Protein AF-X8JCK5-F1 (afdb_monomer)

InterPro domains:
  IPR023159 SO1590-like superfamily [G3DSA:2.40.350.10] (1-47)
  IPR023159 SO1590-like superfamily [G3DSA:2.40.350.10] (48-119)
  IPR023159 SO1590-like superfamily [SSF159238] (4-118)

Solvent-accessible surface area (backbone atoms only — not comparable to full-atom values): 6344 Å² total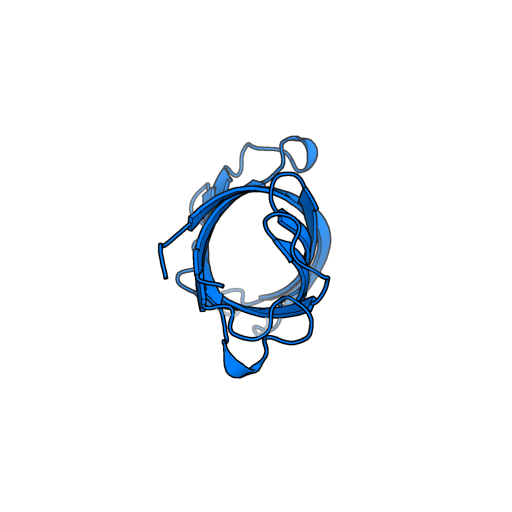; per-residue (Å²): 135,71,80,45,77,49,61,33,37,35,31,78,77,41,78,49,73,43,79,73,44,66,89,89,48,98,62,89,39,68,52,75,52,50,39,30,41,40,37,72,58,36,40,39,42,28,57,56,47,36,42,36,35,55,80,84,40,54,58,22,36,33,33,49,50,76,40,83,69,44,79,76,77,32,47,35,30,37,30,35,48,44,45,91,54,25,32,68,52,34,52,66,33,43,39,37,38,34,42,51,34,54,67,88,58,52,74,88,76,41,30,50,31,44,42,41,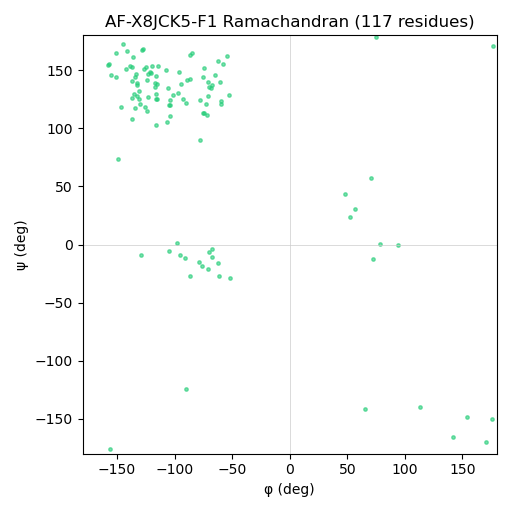31,38,118

Sequence (119 aa):
MSTKSIKALYHTVKWDEKVVSEEGAALKITRVRSERKFSGAMTGTGICHFKGSIDASAEGEVIFIVENGKFTGTAQADWLVDEKTAIGGLKGLKGKGGYKHEATAKCEDGTSVWFDYTL

Organism: NCBI:txid1086054

pLDDT: mean 82.22, std 8.7, range [46.25, 94.5]

Secondary structure (DSSP, 8-state):
---EEEEEEEEEEEEEEEE-SPTT-SS--EEEEEEEEEEESEEEEESSEEEEEETTPPPEEEEEEEEEEEESSEEEEEEEEEEEEEEETTTT-EEEEEEEEETTS-GGG-EEEEEEEE-

Nearest PDB structures (foldseek):
  2q03-assembly1_B  TM=8.509E-01  e=4.398E-05  Shewanella denitrificans OS217
  2ldk-assembly1_A  TM=2.691E-01  e=7.663E+00  Paenarthrobacter aurescens TC1

Mean predicted aligned error: 7.57 Å

Radius of gyration: 15.31 Å; Cα contacts (8 Å, |Δi|>4): 286; chains: 1; bounding box: 37×25×44 Å

Foldseek 3Di:
DDKDKDKWFKFFPDWDKDFDDDPPDPDTDIDIFTWIAIDDQDGAIDDLKTWADGNPFFTWIWGWDWAPFDDDQKTKIKTWTPQVRTDDRRNRKGWIWMWIGGNPDDSVNTIMIMIIIDD

Structure (mmCIF, N/CA/C/O backbone):
data_AF-X8JCK5-F1
#
_entry.id   AF-X8JCK5-F1
#
loop_
_atom_site.group_PDB
_atom_site.id
_atom_site.type_symbol
_atom_site.label_atom_id
_atom_site.label_alt_id
_atom_site.label_comp_id
_atom_site.label_asym_id
_atom_site.label_entity_id
_atom_site.label_seq_id
_atom_site.pdbx_PDB_ins_code
_atom_site.Cartn_x
_atom_site.Cartn_y
_atom_site.Cartn_z
_atom_site.occupancy
_atom_site.B_iso_or_equiv
_atom_site.auth_seq_id
_atom_site.auth_comp_id
_atom_site.auth_asym_id
_atom_site.auth_atom_id
_atom_site.pdbx_PDB_model_num
ATOM 1 N N . MET A 1 1 ? -23.821 3.059 7.671 1.00 61.12 1 MET A N 1
ATOM 2 C CA . MET A 1 1 ? -22.428 3.366 8.067 1.00 61.12 1 MET A CA 1
ATOM 3 C C . MET A 1 1 ? -22.098 4.757 7.556 1.00 61.12 1 MET A C 1
ATOM 5 O O . MET A 1 1 ? -22.642 5.130 6.523 1.00 61.12 1 MET A O 1
ATOM 9 N N . SER A 1 2 ? -21.256 5.514 8.253 1.00 77.81 2 SER A N 1
ATOM 10 C CA . SER A 1 2 ? -20.624 6.720 7.710 1.00 77.81 2 SER A CA 1
ATOM 11 C C . SER A 1 2 ? -19.305 6.346 7.032 1.00 77.81 2 SER A C 1
ATOM 13 O O . SER A 1 2 ? -18.581 5.484 7.529 1.00 77.81 2 SER A O 1
ATOM 15 N N . THR A 1 3 ? -18.987 6.991 5.910 1.00 83.50 3 THR A N 1
ATOM 16 C CA . THR A 1 3 ? -17.657 6.884 5.296 1.00 83.50 3 THR A CA 1
ATOM 17 C C . THR A 1 3 ? -16.636 7.608 6.167 1.00 83.50 3 THR A C 1
ATOM 19 O O . THR A 1 3 ? -16.886 8.724 6.624 1.00 83.50 3 THR A O 1
ATOM 22 N N . LYS A 1 4 ? -15.482 6.980 6.374 1.00 85.19 4 LYS A N 1
ATOM 23 C CA . LYS A 1 4 ? -14.294 7.566 6.996 1.00 85.19 4 LYS A CA 1
ATOM 24 C C . LYS A 1 4 ? -13.227 7.816 5.934 1.00 85.19 4 LYS A C 1
ATOM 26 O O . LYS A 1 4 ? -13.132 7.044 4.985 1.00 85.19 4 LYS A O 1
ATOM 31 N N . SER A 1 5 ? -12.390 8.828 6.139 1.00 85.50 5 SER A N 1
ATOM 32 C CA . SER A 1 5 ? -11.251 9.139 5.269 1.00 85.50 5 SER A CA 1
ATOM 33 C C . SER A 1 5 ? -9.999 9.329 6.114 1.00 85.50 5 SER A C 1
ATOM 35 O O . SER A 1 5 ? -9.990 10.168 7.015 1.00 85.50 5 SER A O 1
ATOM 37 N N . ILE A 1 6 ? -8.936 8.583 5.814 1.00 84.38 6 ILE A N 1
ATOM 38 C CA . ILE A 1 6 ? -7.647 8.690 6.509 1.00 84.38 6 ILE A CA 1
ATOM 39 C C . ILE A 1 6 ? -6.512 9.0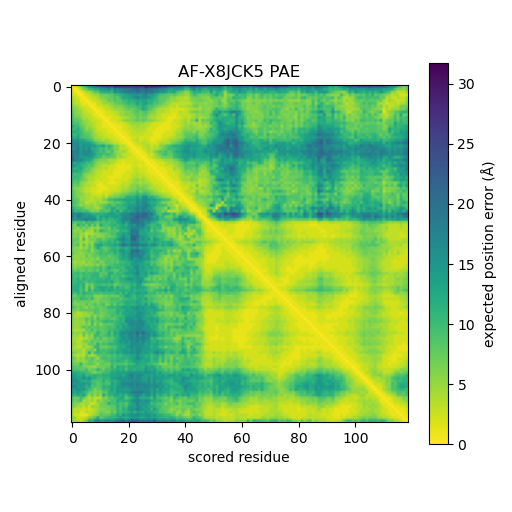72 5.559 1.00 84.38 6 ILE A C 1
ATOM 41 O O . ILE A 1 6 ? -6.536 8.773 4.363 1.00 84.38 6 ILE A O 1
ATOM 45 N N . LYS A 1 7 ? -5.488 9.713 6.128 1.00 83.69 7 LYS A N 1
ATOM 46 C CA . LYS A 1 7 ? -4.180 9.926 5.501 1.00 83.69 7 LYS A CA 1
ATOM 47 C C . LYS A 1 7 ? -3.118 9.199 6.316 1.00 83.69 7 LYS A C 1
ATOM 49 O O . LYS A 1 7 ? -3.150 9.232 7.546 1.00 83.69 7 LYS A O 1
ATOM 54 N N . ALA A 1 8 ? -2.181 8.559 5.631 1.00 79.56 8 ALA A N 1
ATOM 55 C CA . ALA A 1 8 ? -1.067 7.849 6.250 1.00 79.56 8 ALA A CA 1
ATOM 56 C C . ALA A 1 8 ? 0.198 7.975 5.390 1.00 79.56 8 ALA A C 1
ATOM 58 O O . ALA A 1 8 ? 0.153 8.478 4.263 1.00 79.56 8 ALA A O 1
ATOM 59 N N . LEU A 1 9 ? 1.318 7.496 5.928 1.00 79.88 9 LEU A N 1
ATOM 60 C CA . LEU A 1 9 ? 2.570 7.329 5.194 1.00 79.88 9 LEU A CA 1
ATOM 61 C C . LEU A 1 9 ? 2.918 5.844 5.112 1.00 79.88 9 LEU A C 1
ATOM 63 O O . LEU A 1 9 ? 2.810 5.136 6.118 1.00 79.88 9 LEU A O 1
ATOM 67 N N . TYR A 1 10 ? 3.393 5.385 3.951 1.00 79.81 10 TYR A N 1
ATOM 68 C CA . TYR A 1 10 ? 4.168 4.144 3.872 1.00 79.81 10 TYR A CA 1
ATOM 69 C C . TYR A 1 10 ? 5.608 4.396 3.433 1.00 79.81 10 TYR A C 1
ATOM 71 O O . TYR A 1 10 ? 5.898 5.330 2.689 1.00 79.81 10 TYR A O 1
ATOM 79 N N . HIS A 1 11 ? 6.490 3.491 3.847 1.00 78.19 11 HIS A N 1
ATOM 80 C CA . HIS A 1 11 ? 7.872 3.399 3.387 1.00 78.19 11 HIS A CA 1
ATOM 81 C C . HIS A 1 11 ? 8.068 2.052 2.686 1.00 78.19 11 HIS A C 1
ATOM 83 O O . HIS A 1 11 ? 7.604 1.022 3.185 1.00 78.19 11 HIS A O 1
ATOM 89 N N . THR A 1 12 ? 8.730 2.038 1.529 1.00 79.88 12 THR A N 1
ATOM 90 C CA . THR A 1 12 ? 9.112 0.790 0.853 1.00 79.88 12 THR A CA 1
ATOM 91 C C . THR A 1 12 ? 10.301 0.188 1.596 1.00 79.88 12 THR A C 1
ATOM 93 O O . THR A 1 12 ? 11.381 0.767 1.608 1.00 79.88 12 THR A O 1
ATOM 96 N N . VAL A 1 13 ? 10.101 -0.966 2.230 1.00 81.69 13 VAL A N 1
ATOM 97 C CA . VAL A 1 13 ? 11.137 -1.682 2.996 1.00 81.69 13 VAL A CA 1
ATOM 98 C C . VAL A 1 13 ? 11.960 -2.594 2.082 1.00 81.69 13 VAL A C 1
ATOM 100 O O . VAL A 1 13 ? 13.121 -2.878 2.363 1.00 81.69 13 VAL A O 1
ATOM 103 N N . LYS A 1 14 ? 11.365 -3.063 0.978 1.00 80.44 14 LYS A N 1
ATOM 104 C CA . LYS A 1 14 ? 11.982 -4.005 0.037 1.00 80.44 14 LYS A CA 1
ATOM 105 C C . LYS A 1 14 ? 11.361 -3.878 -1.349 1.00 80.44 14 LYS A C 1
ATOM 107 O O . LYS A 1 14 ? 10.152 -3.670 -1.462 1.00 80.44 14 LYS A O 1
ATOM 112 N N . TRP A 1 15 ? 12.175 -4.079 -2.381 1.00 82.94 15 TRP A N 1
ATOM 113 C CA . TRP A 1 1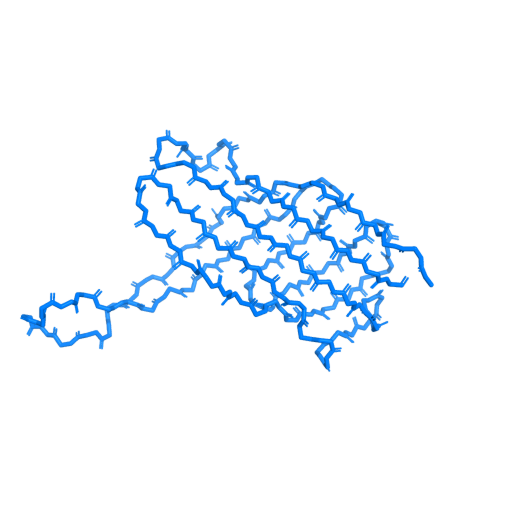5 ? 11.779 -4.074 -3.789 1.00 82.94 15 TRP A CA 1
ATOM 114 C C . TRP A 1 15 ? 12.475 -5.240 -4.505 1.00 82.94 15 TRP A C 1
ATOM 116 O O . TRP A 1 15 ? 13.689 -5.216 -4.686 1.00 82.94 15 TRP A O 1
ATOM 126 N N . ASP A 1 16 ? 11.722 -6.282 -4.861 1.00 84.31 16 ASP A N 1
ATOM 127 C CA . ASP A 1 16 ? 12.187 -7.393 -5.703 1.00 84.31 16 ASP A CA 1
ATOM 128 C C . ASP A 1 16 ? 11.550 -7.242 -7.090 1.00 84.31 16 ASP A C 1
ATOM 130 O O . ASP A 1 16 ? 10.348 -7.463 -7.245 1.00 84.31 16 ASP A O 1
ATOM 134 N N . GLU A 1 17 ? 12.329 -6.811 -8.082 1.00 86.25 17 GLU A N 1
ATOM 135 C CA . GLU A 1 17 ? 11.870 -6.575 -9.454 1.00 86.25 17 GLU A CA 1
ATOM 136 C C . GLU A 1 17 ? 12.564 -7.515 -10.436 1.00 86.25 17 GLU A C 1
ATOM 138 O O . GLU A 1 17 ? 13.789 -7.628 -10.458 1.00 86.25 17 GLU A O 1
ATOM 143 N N . LYS A 1 18 ? 11.766 -8.181 -11.274 1.00 87.69 18 LYS A N 1
ATOM 144 C CA . LYS A 1 18 ? 12.240 -9.164 -12.254 1.00 87.69 18 LYS A CA 1
ATOM 145 C C . LYS A 1 18 ? 11.649 -8.864 -13.621 1.00 87.69 18 LYS A C 1
ATOM 147 O O . LYS A 1 18 ? 10.445 -8.640 -13.737 1.00 87.69 18 LYS A O 1
ATOM 152 N N . VAL A 1 19 ? 12.484 -8.851 -14.656 1.00 89.94 19 VAL A N 1
ATOM 153 C CA . VAL A 1 19 ? 12.022 -8.702 -16.044 1.00 89.94 19 VAL A CA 1
ATOM 154 C C . VAL A 1 19 ? 11.229 -9.947 -16.445 1.00 89.94 19 VAL A C 1
ATOM 156 O O . VAL A 1 19 ? 11.603 -11.061 -16.085 1.00 89.94 19 VAL A O 1
ATOM 159 N N . VAL A 1 20 ? 10.107 -9.743 -17.136 1.00 89.94 20 VAL A N 1
ATOM 160 C CA . VAL A 1 20 ? 9.233 -10.812 -17.656 1.00 89.94 20 VAL A CA 1
ATOM 161 C C . VAL A 1 20 ? 8.895 -10.645 -19.143 1.00 89.94 20 VAL A C 1
ATOM 163 O O . VAL A 1 20 ? 8.319 -11.556 -19.728 1.00 89.94 20 VAL A O 1
ATOM 166 N N . SER A 1 21 ? 9.244 -9.511 -19.760 1.00 86.00 21 SER A N 1
ATOM 167 C CA . SER A 1 21 ? 9.312 -9.378 -21.221 1.00 86.00 21 SER A CA 1
ATOM 168 C C . SER A 1 21 ? 10.551 -10.074 -21.783 1.00 86.00 21 SER A C 1
ATOM 170 O O . SER A 1 21 ? 11.590 -10.112 -21.125 1.00 86.00 21 SER A O 1
ATOM 172 N N . GLU A 1 22 ? 10.459 -10.536 -23.026 1.00 81.94 22 GLU A N 1
ATOM 173 C CA . GLU A 1 22 ? 11.595 -11.056 -23.794 1.00 81.94 22 GLU A CA 1
ATOM 174 C C . GLU A 1 22 ? 12.671 -9.979 -24.040 1.00 81.94 22 GLU A C 1
ATOM 176 O O . GLU A 1 22 ? 12.409 -8.771 -23.989 1.00 81.94 22 GLU A O 1
ATOM 181 N N . GLU A 1 23 ? 13.903 -10.417 -24.299 1.00 80.50 23 GLU A N 1
ATOM 182 C CA . GLU A 1 23 ? 15.017 -9.525 -24.619 1.00 80.50 23 GLU A CA 1
ATOM 183 C C . GLU A 1 23 ? 14.808 -8.866 -25.993 1.00 80.50 23 GLU A C 1
ATOM 185 O O . GLU A 1 23 ? 14.397 -9.512 -26.953 1.00 80.50 23 GLU A O 1
ATOM 190 N N . GLY A 1 24 ? 15.043 -7.553 -26.085 1.00 80.19 24 GLY A N 1
ATOM 191 C CA . GLY A 1 24 ? 14.770 -6.771 -27.298 1.00 80.19 24 GLY A CA 1
ATOM 192 C C . GLY A 1 24 ? 13.296 -6.395 -27.525 1.00 80.19 24 GLY A C 1
ATOM 193 O O . GLY A 1 24 ? 12.999 -5.708 -28.502 1.00 80.19 24 GLY A O 1
ATOM 194 N N . ALA A 1 25 ? 12.371 -6.780 -26.637 1.00 79.75 25 ALA A N 1
ATOM 195 C CA . ALA A 1 25 ? 10.967 -6.382 -26.739 1.00 79.75 25 ALA A CA 1
ATOM 196 C C . ALA A 1 25 ? 10.786 -4.850 -26.673 1.00 79.75 25 ALA A C 1
ATOM 198 O O . ALA A 1 25 ? 11.390 -4.169 -25.843 1.00 79.75 25 ALA A O 1
ATOM 199 N N . ALA A 1 26 ? 9.881 -4.309 -27.499 1.00 75.81 26 ALA A N 1
ATOM 200 C CA . ALA A 1 26 ? 9.617 -2.866 -27.598 1.00 75.81 26 ALA A CA 1
ATOM 201 C C . ALA A 1 26 ? 9.083 -2.219 -26.299 1.00 75.81 26 ALA A C 1
ATOM 203 O O . ALA A 1 26 ? 9.114 -0.998 -26.158 1.00 75.81 26 ALA A O 1
ATOM 204 N N . LEU A 1 27 ? 8.600 -3.028 -25.349 1.00 66.50 27 LEU A N 1
ATOM 205 C CA . LEU A 1 27 ? 8.221 -2.611 -24.002 1.00 66.50 27 LEU A CA 1
ATOM 206 C C . LEU A 1 27 ? 8.872 -3.550 -22.981 1.00 66.50 27 LEU A C 1
ATOM 208 O O . LEU A 1 27 ? 8.598 -4.750 -22.973 1.00 66.50 27 LEU A O 1
ATOM 212 N N . LYS A 1 28 ? 9.688 -2.993 -22.077 1.00 81.88 28 LYS A N 1
ATOM 213 C CA . LYS A 1 28 ? 10.208 -3.717 -20.911 1.00 81.88 28 LYS A CA 1
ATOM 214 C C . LYS A 1 28 ? 9.071 -3.927 -19.908 1.00 81.88 28 LYS A C 1
ATOM 216 O O . LYS A 1 28 ? 8.624 -2.973 -19.277 1.00 81.88 28 LYS A O 1
ATOM 221 N N . ILE A 1 29 ? 8.640 -5.172 -19.726 1.00 75.12 29 ILE A N 1
ATOM 222 C CA . ILE A 1 29 ? 7.640 -5.556 -18.722 1.00 75.12 29 ILE A CA 1
ATOM 223 C C . ILE A 1 29 ? 8.376 -6.179 -17.537 1.00 75.12 29 ILE A C 1
ATOM 225 O O . ILE A 1 29 ? 9.180 -7.099 -17.713 1.00 75.12 29 ILE A O 1
ATOM 229 N N . THR A 1 30 ? 8.101 -5.706 -16.321 1.00 80.44 30 THR A N 1
ATOM 230 C CA . THR A 1 30 ? 8.658 -6.277 -15.087 1.00 80.44 30 THR A CA 1
ATOM 231 C C . THR A 1 30 ? 7.562 -6.677 -14.102 1.00 80.44 30 THR A C 1
ATOM 233 O O . THR A 1 30 ? 6.453 -6.144 -14.104 1.00 80.44 30 THR A O 1
ATOM 236 N N . ARG A 1 31 ? 7.866 -7.669 -13.264 1.00 79.00 31 ARG A N 1
ATOM 237 C CA . ARG A 1 31 ? 7.068 -8.072 -12.107 1.00 79.00 31 ARG A CA 1
ATOM 238 C C . ARG A 1 31 ? 7.775 -7.570 -10.854 1.00 79.00 31 ARG A C 1
ATOM 240 O O . ARG A 1 31 ? 8.903 -7.980 -10.589 1.00 79.00 31 ARG A O 1
ATOM 247 N N . VAL A 1 32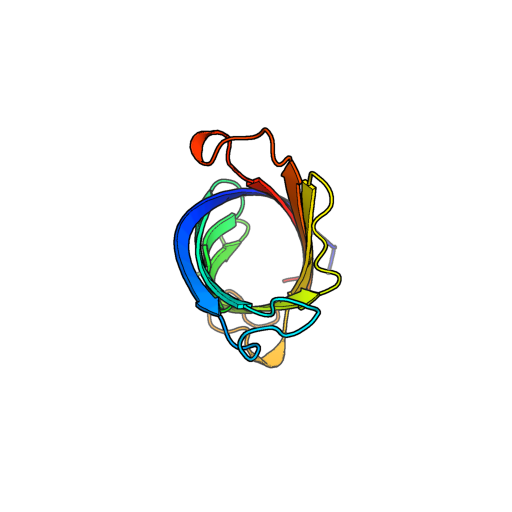 ? 7.094 -6.728 -10.083 1.00 78.62 32 VAL A N 1
ATOM 248 C CA . VAL A 1 32 ? 7.586 -6.183 -8.811 1.00 78.62 32 VAL A CA 1
ATOM 249 C C . VAL A 1 32 ? 6.872 -6.857 -7.640 1.00 78.62 32 VAL A C 1
ATOM 251 O O . VAL A 1 32 ? 5.647 -6.963 -7.627 1.00 78.62 32 VAL A O 1
ATOM 254 N N . ARG A 1 33 ? 7.631 -7.254 -6.617 1.00 79.81 33 ARG A N 1
ATOM 255 C CA . ARG A 1 33 ? 7.141 -7.567 -5.271 1.00 79.81 33 ARG A CA 1
ATOM 256 C C . ARG A 1 33 ? 7.745 -6.559 -4.293 1.00 79.81 33 ARG A C 1
ATOM 258 O O . ARG A 1 33 ? 8.909 -6.676 -3.914 1.00 79.81 33 ARG A O 1
ATOM 265 N N . SER A 1 34 ? 6.949 -5.572 -3.883 1.00 77.38 34 SER A N 1
ATOM 266 C CA . SER A 1 34 ? 7.329 -4.617 -2.834 1.00 77.38 34 SER A CA 1
ATOM 267 C C . SER A 1 34 ? 6.811 -5.063 -1.468 1.00 77.38 34 SER A C 1
ATOM 269 O O . SER A 1 34 ? 5.642 -5.435 -1.371 1.00 77.38 34 SER A O 1
ATOM 271 N N . GLU A 1 35 ? 7.620 -4.935 -0.418 1.00 76.19 35 GLU A N 1
ATOM 272 C CA . GLU A 1 35 ? 7.143 -4.965 0.973 1.00 76.19 35 GLU A CA 1
ATOM 273 C C . GLU A 1 35 ? 7.144 -3.523 1.505 1.00 76.19 35 GLU A C 1
ATOM 275 O O . GLU A 1 35 ? 8.159 -2.826 1.434 1.00 76.19 35 GLU A O 1
ATOM 280 N N . ARG A 1 36 ? 5.993 -3.051 1.995 1.00 79.88 36 ARG A N 1
ATOM 281 C CA . ARG A 1 36 ? 5.757 -1.675 2.465 1.00 79.88 36 ARG A CA 1
ATOM 282 C C . ARG A 1 36 ? 5.434 -1.684 3.960 1.00 79.88 36 ARG A C 1
ATOM 284 O O . ARG A 1 36 ? 4.765 -2.604 4.424 1.00 79.88 36 ARG A O 1
ATOM 291 N N . LYS A 1 37 ? 5.857 -0.666 4.714 1.00 74.31 37 LYS A N 1
ATOM 292 C CA . LYS A 1 37 ? 5.513 -0.472 6.138 1.00 74.31 37 LYS A CA 1
ATOM 293 C C . LYS A 1 37 ? 4.710 0.812 6.316 1.00 74.31 37 LYS A C 1
ATOM 295 O O . LYS A 1 37 ? 5.182 1.872 5.911 1.00 74.31 37 LYS A O 1
ATOM 300 N N . PHE A 1 38 ? 3.538 0.704 6.935 1.00 77.81 38 PHE A N 1
ATOM 301 C CA . PHE A 1 38 ? 2.588 1.798 7.145 1.00 77.81 38 PHE A CA 1
ATOM 302 C C . PHE A 1 38 ? 2.732 2.435 8.532 1.00 77.81 38 PHE A C 1
ATOM 304 O O . PHE A 1 38 ? 3.078 1.763 9.507 1.00 77.81 38 PHE A O 1
ATOM 311 N N . SER A 1 39 ? 2.451 3.735 8.606 1.00 75.06 39 SER A N 1
ATOM 312 C CA . SER A 1 39 ? 2.507 4.551 9.821 1.00 75.06 39 SER A CA 1
ATOM 313 C C . SER A 1 39 ? 1.504 5.709 9.770 1.00 75.06 39 SER A C 1
ATOM 315 O O . SER A 1 39 ? 1.298 6.310 8.712 1.00 75.06 39 SER A O 1
ATOM 317 N N . GLY A 1 40 ? 0.917 6.053 10.920 1.00 78.38 40 GLY A N 1
ATOM 318 C CA . GLY A 1 40 ? -0.158 7.042 11.052 1.00 78.38 40 GLY A CA 1
ATOM 319 C C . GLY A 1 40 ? -1.464 6.370 11.485 1.00 78.38 40 GLY A C 1
ATOM 320 O O . GLY A 1 40 ? -1.431 5.447 12.293 1.00 78.38 40 GLY A O 1
ATOM 321 N N . ALA A 1 41 ? -2.600 6.796 10.922 1.00 75.94 41 ALA A N 1
ATOM 322 C CA . ALA A 1 41 ? -3.921 6.191 11.170 1.00 75.94 41 ALA A CA 1
ATOM 323 C C . ALA A 1 41 ? -4.080 4.754 10.610 1.00 75.94 41 ALA A C 1
ATOM 325 O O . ALA A 1 41 ? -5.040 4.053 10.929 1.00 75.94 41 ALA A O 1
ATOM 326 N N . MET A 1 42 ? -3.122 4.313 9.790 1.00 73.62 42 MET A N 1
ATOM 327 C CA . MET A 1 42 ? -2.985 2.954 9.268 1.00 73.62 42 MET A CA 1
ATOM 328 C C . MET A 1 42 ? -1.605 2.429 9.671 1.00 73.62 42 MET A C 1
ATOM 330 O O . MET A 1 42 ? -0.596 3.090 9.407 1.00 73.62 42 MET A O 1
ATOM 334 N N . THR A 1 43 ? -1.543 1.257 10.304 1.00 65.62 43 THR A N 1
ATOM 335 C CA . THR A 1 43 ? -0.284 0.641 10.752 1.00 65.62 43 THR A CA 1
ATOM 336 C C . THR A 1 43 ? -0.242 -0.839 10.390 1.00 65.62 43 THR A C 1
ATOM 338 O O . THR A 1 43 ? -1.261 -1.526 10.392 1.00 65.62 43 THR A O 1
ATOM 341 N N . GLY A 1 44 ? 0.946 -1.328 10.031 1.00 58.38 44 GLY A N 1
ATOM 342 C CA . GLY A 1 44 ? 1.143 -2.704 9.578 1.00 58.38 44 GLY A CA 1
ATOM 343 C C . GLY A 1 44 ? 2.149 -2.806 8.437 1.00 58.38 44 GLY A C 1
ATOM 344 O O . GLY A 1 44 ? 2.878 -1.852 8.138 1.00 58.38 44 GLY A O 1
ATOM 345 N N . THR A 1 45 ? 2.172 -3.958 7.772 1.00 46.25 45 THR A N 1
ATOM 346 C CA . THR A 1 45 ? 2.929 -4.160 6.531 1.00 46.25 45 THR A CA 1
ATOM 347 C C . THR A 1 45 ? 2.014 -4.564 5.383 1.00 46.25 45 THR A C 1
ATOM 349 O O . THR A 1 45 ? 0.982 -5.205 5.574 1.00 46.25 45 THR A O 1
ATOM 352 N N . GLY A 1 46 ? 2.392 -4.146 4.176 1.00 51.59 46 GLY A N 1
ATOM 353 C CA . GLY A 1 46 ? 1.695 -4.466 2.940 1.00 51.59 46 GLY A CA 1
ATOM 354 C C . GLY A 1 46 ? 2.631 -5.084 1.917 1.00 51.59 46 GLY A C 1
ATOM 355 O O . GLY A 1 46 ? 3.569 -4.440 1.444 1.00 51.59 46 GLY A O 1
ATOM 356 N N . ILE A 1 47 ? 2.319 -6.319 1.542 1.00 57.38 47 ILE A N 1
ATOM 357 C CA . ILE A 1 47 ? 2.310 -6.678 0.126 1.00 57.38 47 ILE A CA 1
ATOM 358 C C . ILE A 1 47 ? 0.866 -6.388 -0.323 1.00 57.38 47 ILE A C 1
ATOM 360 O O . ILE A 1 47 ? 0.394 -5.273 -0.101 1.00 57.38 47 ILE A O 1
ATOM 364 N N . CYS A 1 48 ? 0.136 -7.342 -0.899 1.00 69.56 48 CYS A N 1
ATOM 365 C CA . CYS A 1 48 ? -1.111 -7.023 -1.587 1.00 69.56 48 CYS A CA 1
ATOM 366 C C . CYS A 1 48 ? -2.443 -7.376 -0.901 1.00 69.56 48 CYS A C 1
ATOM 368 O O . CYS A 1 48 ? -3.440 -7.024 -1.496 1.00 69.56 48 CYS A O 1
ATOM 370 N N . HIS A 1 49 ? -2.659 -8.052 0.236 1.00 80.31 49 HIS A N 1
ATOM 371 C CA . HIS A 1 49 ? -1.863 -8.525 1.370 1.00 80.31 49 HIS A CA 1
ATOM 372 C C . HIS A 1 49 ? -1.340 -7.447 2.337 1.00 80.31 49 HIS A C 1
ATOM 374 O O . HIS A 1 49 ? -0.139 -7.358 2.596 1.00 80.31 49 HIS A O 1
ATOM 380 N N . PHE A 1 50 ? -2.263 -6.663 2.904 1.00 82.00 50 PHE A N 1
ATOM 381 C CA . PHE A 1 50 ? -2.055 -5.899 4.142 1.00 82.00 50 PHE A CA 1
ATOM 382 C C . PHE A 1 50 ? -2.371 -6.756 5.375 1.00 82.00 50 PHE A C 1
ATOM 384 O O . PHE A 1 50 ? -3.347 -7.511 5.372 1.00 82.00 50 PHE A O 1
ATOM 391 N N . LYS A 1 51 ? -1.577 -6.590 6.438 1.00 88.00 51 LYS A N 1
ATOM 392 C CA . LYS A 1 51 ? -1.836 -7.118 7.784 1.00 88.00 51 LYS A CA 1
ATOM 393 C C . LYS A 1 51 ? -1.604 -6.024 8.826 1.00 88.00 51 LYS A C 1
ATOM 395 O O . LYS A 1 51 ? -0.533 -5.414 8.833 1.00 88.00 51 LYS A O 1
ATOM 400 N N . GLY A 1 52 ? -2.585 -5.805 9.702 1.00 87.88 52 GLY A N 1
ATOM 401 C CA . GLY A 1 52 ? -2.540 -4.767 10.736 1.00 87.88 52 GLY A CA 1
ATOM 402 C C . GLY A 1 52 ? -3.928 -4.287 11.160 1.00 87.88 52 GLY A C 1
ATOM 403 O O . GLY A 1 52 ? -4.889 -5.057 11.140 1.00 87.88 52 GLY A O 1
ATOM 404 N N . SER A 1 53 ? -4.034 -3.011 11.535 1.00 86.06 53 SER A N 1
ATOM 405 C CA . SER A 1 53 ? -5.277 -2.370 11.988 1.00 86.06 53 SER A CA 1
ATOM 406 C C . SER A 1 53 ? -5.485 -0.981 11.368 1.00 86.06 53 SER A C 1
ATOM 408 O O . SER A 1 53 ? -4.563 -0.369 10.819 1.00 86.06 53 SER A O 1
ATOM 410 N N . ILE A 1 54 ? -6.732 -0.501 11.419 1.00 85.69 54 ILE A N 1
ATOM 411 C CA . ILE A 1 54 ? -7.176 0.780 10.846 1.00 85.69 54 ILE A CA 1
ATOM 412 C C . ILE A 1 54 ? -8.059 1.484 11.887 1.00 85.69 54 ILE A C 1
ATOM 414 O O . ILE A 1 54 ? -8.967 0.855 12.426 1.00 85.69 54 ILE A O 1
ATOM 418 N N . ASP A 1 55 ? -7.793 2.757 12.206 1.00 84.38 55 ASP A N 1
ATOM 419 C CA . ASP A 1 55 ? -8.483 3.515 13.276 1.00 84.38 55 ASP A CA 1
ATOM 420 C C . ASP A 1 55 ? -8.594 2.749 14.615 1.00 84.38 55 ASP A C 1
ATOM 422 O O . ASP A 1 55 ? -9.642 2.731 15.261 1.00 84.38 55 ASP A O 1
ATOM 426 N N . ALA A 1 56 ? -7.510 2.082 15.026 1.00 82.75 56 ALA A N 1
ATOM 427 C CA . ALA A 1 56 ? -7.458 1.240 16.229 1.00 82.75 56 ALA A CA 1
ATOM 428 C C . ALA A 1 56 ? -8.503 0.096 16.271 1.00 82.75 56 ALA A C 1
ATOM 430 O O . ALA A 1 56 ? -8.910 -0.343 17.348 1.00 82.75 56 ALA A O 1
ATOM 431 N N . SER A 1 57 ? -8.899 -0.434 15.106 1.00 82.44 57 SER A N 1
ATOM 432 C CA . SER A 1 57 ? -9.578 -1.732 15.009 1.00 82.44 57 SER A CA 1
ATOM 433 C C . SER A 1 57 ? -8.764 -2.848 15.681 1.00 82.44 57 SER A C 1
ATOM 435 O O . SER A 1 57 ? -7.542 -2.755 15.826 1.00 82.44 57 SER A O 1
ATOM 437 N N . ALA A 1 58 ? -9.417 -3.971 15.990 1.00 89.38 58 ALA A N 1
ATOM 438 C CA . ALA A 1 58 ? -8.687 -5.223 16.181 1.00 89.38 58 ALA A CA 1
ATOM 439 C C . ALA A 1 58 ? -7.888 -5.578 14.905 1.00 89.38 58 ALA A C 1
ATOM 441 O O . ALA A 1 58 ? -8.236 -5.138 13.802 1.00 89.38 58 ALA A O 1
ATOM 442 N N . GLU A 1 59 ? -6.820 -6.365 15.048 1.00 90.06 59 GLU A N 1
ATOM 443 C CA . GLU A 1 59 ? -5.996 -6.772 13.905 1.00 90.06 59 GLU A CA 1
ATOM 444 C C . GLU A 1 59 ? -6.767 -7.651 12.914 1.00 90.06 59 GLU A C 1
ATOM 446 O O . GLU A 1 59 ? -7.603 -8.481 13.288 1.00 90.06 59 GLU A O 1
ATOM 451 N N . GLY A 1 60 ? -6.440 -7.501 11.635 1.00 90.00 60 GLY A N 1
ATOM 452 C CA . GLY A 1 60 ? -6.946 -8.336 10.558 1.00 90.00 60 GLY A CA 1
ATOM 453 C C . GLY A 1 60 ? -6.021 -8.351 9.346 1.00 90.00 60 GLY A C 1
ATOM 454 O O . GLY A 1 60 ? -4.933 -7.769 9.349 1.00 90.00 60 GLY A O 1
ATOM 455 N N . GLU A 1 61 ? -6.473 -9.033 8.299 1.00 92.06 61 GLU A N 1
ATOM 456 C CA . GLU A 1 61 ? -5.770 -9.147 7.018 1.00 92.06 61 GLU A CA 1
ATOM 457 C C . GLU A 1 61 ? -6.750 -8.888 5.874 1.00 92.06 61 GLU A C 1
ATOM 459 O O . GLU A 1 61 ? -7.938 -9.192 5.998 1.00 92.06 61 GLU A O 1
ATOM 464 N N . VAL A 1 62 ? -6.267 -8.287 4.783 1.00 90.94 62 VAL A N 1
ATOM 465 C CA . VAL A 1 62 ? -7.082 -7.961 3.602 1.00 90.94 62 VAL A CA 1
ATOM 466 C C . VAL A 1 62 ? -6.217 -7.790 2.347 1.00 90.94 62 VAL A C 1
ATOM 468 O O . VAL A 1 62 ? -5.030 -7.451 2.421 1.00 90.94 62 VAL A O 1
ATOM 471 N N . ILE A 1 63 ? -6.813 -8.017 1.177 1.00 90.19 63 ILE A N 1
ATOM 472 C CA . ILE A 1 63 ? -6.224 -7.740 -0.133 1.00 90.19 63 ILE A CA 1
ATOM 473 C C . ILE A 1 63 ? -6.704 -6.384 -0.666 1.00 90.19 63 ILE A C 1
ATOM 475 O O . ILE A 1 63 ? -7.896 -6.084 -0.691 1.00 90.19 63 ILE A O 1
ATOM 479 N N . PHE A 1 64 ? -5.743 -5.573 -1.099 1.00 87.31 64 PHE A N 1
ATOM 480 C CA . PHE A 1 64 ? -5.921 -4.336 -1.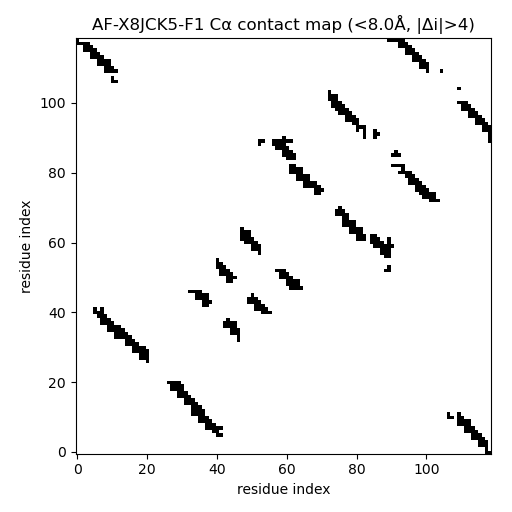843 1.00 87.31 64 PHE A CA 1
ATOM 481 C C . PHE A 1 64 ? -5.572 -4.595 -3.314 1.00 87.31 64 PHE A C 1
ATOM 483 O O . PHE A 1 64 ? -4.408 -4.803 -3.665 1.00 87.31 64 PHE A O 1
ATOM 490 N N . ILE A 1 65 ? -6.583 -4.579 -4.179 1.00 84.94 65 ILE A N 1
ATOM 491 C CA . ILE A 1 65 ? -6.415 -4.626 -5.633 1.00 84.94 65 ILE A CA 1
ATOM 492 C C . ILE A 1 65 ? -5.886 -3.258 -6.065 1.00 84.94 65 ILE A C 1
ATOM 494 O O . ILE A 1 65 ? -6.524 -2.245 -5.791 1.00 84.94 65 ILE A O 1
ATOM 498 N N . VAL A 1 66 ? -4.714 -3.215 -6.701 1.00 83.38 66 VAL A N 1
ATOM 499 C CA . VAL A 1 66 ? -4.099 -1.970 -7.189 1.00 83.38 66 VAL A CA 1
ATOM 500 C C . VAL A 1 66 ? -4.509 -1.743 -8.641 1.00 83.38 66 VAL A C 1
ATOM 502 O O . VAL A 1 66 ? -4.286 -2.606 -9.488 1.00 83.38 66 VAL A O 1
ATOM 505 N N . GLU A 1 67 ? -5.073 -0.573 -8.928 1.00 80.69 67 GLU A N 1
ATOM 506 C CA . GLU A 1 67 ? -5.619 -0.193 -10.236 1.00 80.69 67 GLU A CA 1
ATOM 507 C C . GLU A 1 67 ? -5.046 1.156 -10.704 1.00 80.69 67 GLU A C 1
ATOM 509 O O . GLU A 1 67 ? -4.399 1.878 -9.945 1.00 80.69 67 GLU A O 1
ATOM 514 N N . ASN A 1 68 ? -5.245 1.496 -11.983 1.00 81.31 68 ASN A N 1
ATOM 515 C CA . ASN A 1 68 ? -4.862 2.788 -12.584 1.00 81.31 68 ASN A CA 1
ATOM 516 C C . ASN A 1 68 ? -3.387 3.210 -12.374 1.00 81.31 68 ASN A C 1
ATOM 518 O O . ASN A 1 68 ? -3.048 4.394 -12.440 1.00 81.31 68 ASN A O 1
ATOM 522 N N . GLY A 1 69 ? -2.499 2.238 -12.135 1.00 79.81 69 GLY A N 1
ATOM 523 C CA . GLY A 1 69 ? -1.083 2.465 -11.862 1.00 79.81 69 GLY A CA 1
ATOM 524 C C . GLY A 1 69 ? -0.376 3.182 -13.012 1.00 79.81 69 GLY A C 1
ATOM 525 O O . GLY A 1 69 ? -0.365 2.703 -14.145 1.00 79.81 69 GLY A O 1
ATOM 526 N N . LYS A 1 70 ? 0.243 4.328 -12.714 1.00 79.75 70 LYS A N 1
ATOM 527 C CA . LYS A 1 70 ? 0.916 5.191 -13.689 1.00 79.75 70 LYS A CA 1
ATOM 528 C C . LYS A 1 70 ? 2.251 5.696 -13.146 1.00 79.75 70 LYS A C 1
ATOM 530 O O . LYS A 1 70 ? 2.353 6.098 -11.987 1.00 79.75 70 LYS A O 1
ATOM 535 N N . PHE A 1 71 ? 3.253 5.743 -14.025 1.00 81.75 71 PHE A N 1
ATOM 536 C CA . PHE A 1 71 ? 4.519 6.426 -13.776 1.00 81.75 71 PHE A CA 1
ATOM 537 C C . PHE A 1 71 ? 4.816 7.463 -14.865 1.00 81.75 71 PHE A C 1
ATOM 539 O O . PHE A 1 71 ? 5.026 7.105 -16.020 1.00 81.75 71 PHE A O 1
ATOM 546 N N . THR A 1 72 ? 4.841 8.748 -14.500 1.00 80.44 72 THR A N 1
ATOM 547 C CA . THR A 1 72 ? 5.246 9.864 -15.384 1.00 80.44 72 THR A CA 1
ATOM 548 C C . THR A 1 72 ? 5.883 10.983 -14.556 1.00 80.44 72 THR A C 1
ATOM 550 O O . THR A 1 72 ? 5.222 11.973 -14.259 1.00 80.44 72 THR A O 1
ATOM 553 N N . GLY A 1 73 ? 7.118 10.793 -14.073 1.00 80.12 73 GLY A N 1
ATOM 554 C CA . GLY A 1 73 ? 7.771 11.711 -13.112 1.00 80.12 73 GLY A CA 1
ATOM 555 C C . GLY A 1 73 ? 7.206 11.652 -11.680 1.00 80.12 73 GLY A C 1
ATOM 556 O O . GLY A 1 73 ? 7.835 12.116 -10.735 1.00 80.12 73 GLY A O 1
ATOM 557 N N . THR A 1 74 ? 6.064 10.994 -11.520 1.00 82.94 74 THR A N 1
ATOM 558 C CA . THR A 1 74 ? 5.391 10.632 -10.273 1.00 82.94 74 THR A CA 1
ATOM 559 C C . THR A 1 74 ? 5.005 9.159 -10.387 1.00 82.94 74 THR A C 1
ATOM 561 O O . THR A 1 74 ? 4.483 8.764 -11.431 1.00 82.94 74 THR A O 1
ATOM 564 N N . ALA A 1 75 ? 5.198 8.36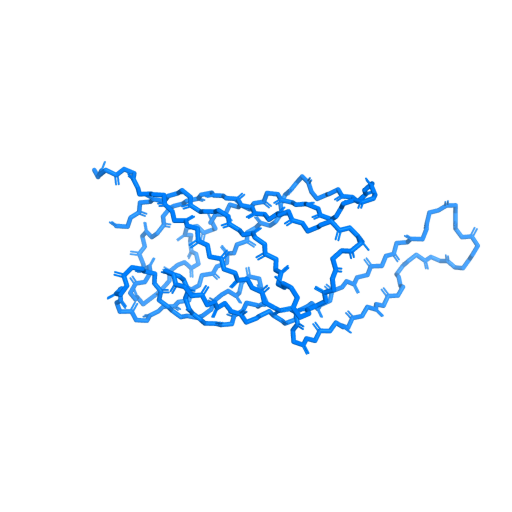4 -9.335 1.00 83.06 75 ALA A N 1
ATOM 565 C CA . ALA A 1 75 ? 4.558 7.060 -9.177 1.00 83.06 75 ALA A CA 1
ATOM 566 C C . ALA A 1 75 ? 3.217 7.220 -8.446 1.00 83.06 75 ALA A C 1
ATOM 568 O O . ALA A 1 75 ? 3.169 7.709 -7.315 1.00 83.06 75 ALA A O 1
ATOM 569 N N . GLN A 1 76 ? 2.128 6.790 -9.079 1.00 85.94 76 GLN A N 1
ATOM 570 C CA . GLN A 1 76 ? 0.786 6.826 -8.497 1.00 85.94 76 GLN A CA 1
ATOM 571 C C . GLN A 1 76 ? -0.023 5.587 -8.880 1.00 85.94 76 GLN A C 1
ATOM 573 O O . GLN A 1 76 ? 0.187 5.016 -9.950 1.00 85.94 76 GLN A O 1
ATOM 578 N N . ALA A 1 77 ? -0.955 5.190 -8.020 1.00 85.44 77 ALA A N 1
ATOM 579 C CA . ALA A 1 77 ? -1.974 4.188 -8.323 1.00 85.44 77 ALA A CA 1
ATOM 580 C C . ALA A 1 77 ? -3.176 4.365 -7.392 1.00 85.44 77 ALA A C 1
ATOM 582 O O . ALA A 1 77 ? -3.018 4.856 -6.270 1.00 85.44 77 ALA A O 1
ATOM 583 N N . ASP A 1 78 ? -4.339 3.908 -7.843 1.00 86.06 78 ASP A N 1
ATOM 584 C CA . ASP A 1 78 ? -5.508 3.715 -6.992 1.00 86.06 78 ASP A CA 1
ATOM 585 C C . ASP A 1 78 ? -5.460 2.315 -6.353 1.00 86.06 78 ASP A C 1
ATOM 587 O O . ASP A 1 78 ? -4.752 1.417 -6.820 1.00 86.06 78 ASP A O 1
ATOM 591 N N . TRP A 1 79 ? -6.239 2.097 -5.295 1.00 88.62 79 TRP A N 1
ATOM 592 C CA . TRP A 1 79 ? -6.548 0.754 -4.808 1.00 88.62 79 TRP A CA 1
ATOM 593 C C . TRP A 1 79 ? -8.008 0.588 -4.382 1.00 88.62 79 TRP A C 1
ATOM 595 O O . TRP A 1 79 ? -8.665 1.543 -3.960 1.00 88.62 79 TRP A O 1
ATOM 605 N N . LEU A 1 80 ? -8.490 -0.652 -4.454 1.00 89.50 80 LEU A N 1
ATOM 606 C CA . LEU A 1 80 ? -9.798 -1.118 -3.992 1.00 89.50 80 LEU A CA 1
ATOM 607 C C . LEU A 1 80 ? -9.617 -2.257 -2.981 1.00 89.50 80 LEU A C 1
ATOM 609 O O . LEU A 1 80 ? -8.700 -3.065 -3.111 1.00 89.50 80 LEU A O 1
ATOM 613 N N . VAL A 1 81 ? -10.498 -2.355 -1.988 1.00 90.12 81 VAL A N 1
ATOM 614 C CA . VAL A 1 81 ? -10.540 -3.501 -1.065 1.00 90.12 81 VAL A CA 1
ATOM 615 C C . VAL A 1 81 ? -11.215 -4.700 -1.739 1.00 90.12 81 VAL A C 1
ATOM 617 O O . VAL A 1 81 ? -12.374 -4.599 -2.138 1.00 90.12 81 VAL A O 1
ATOM 620 N N . ASP A 1 82 ? -10.547 -5.858 -1.794 1.00 92.12 82 ASP A N 1
ATOM 621 C CA . ASP A 1 82 ? -11.234 -7.131 -2.052 1.00 92.12 82 ASP A CA 1
ATOM 622 C C . ASP A 1 82 ? -11.933 -7.590 -0.766 1.00 92.12 82 ASP A C 1
ATOM 624 O O . ASP A 1 82 ? -11.367 -8.302 0.070 1.00 92.12 82 ASP A O 1
ATOM 628 N N . GLU A 1 83 ? -13.187 -7.167 -0.612 1.00 91.44 83 GLU A N 1
ATOM 629 C CA . GLU A 1 83 ? -14.024 -7.414 0.569 1.00 91.44 83 GLU A CA 1
ATOM 630 C C . GLU A 1 83 ? -14.087 -8.897 0.979 1.00 91.44 83 GLU A C 1
ATOM 632 O O . GLU A 1 83 ? -14.257 -9.211 2.158 1.00 91.44 83 GLU A O 1
ATOM 637 N N . LYS A 1 84 ? -13.935 -9.827 0.022 1.00 93.38 84 LYS A N 1
ATOM 638 C CA . LYS A 1 84 ? -14.011 -11.281 0.258 1.00 93.38 84 LYS A CA 1
ATOM 639 C C . LYS A 1 84 ? -12.813 -11.818 1.038 1.00 93.38 84 LYS A C 1
ATOM 641 O O . LYS A 1 84 ? -12.892 -12.900 1.614 1.00 93.38 84 LYS A O 1
ATOM 646 N N . THR A 1 85 ? -11.709 -11.077 1.032 1.00 93.12 85 THR A N 1
ATOM 647 C CA . THR A 1 85 ? -10.441 -11.445 1.679 1.00 93.12 85 THR A CA 1
ATOM 648 C C . THR A 1 85 ? -10.293 -10.845 3.074 1.00 93.12 85 THR A C 1
ATOM 650 O O . THR A 1 85 ? -9.358 -11.193 3.791 1.00 93.12 85 THR A O 1
ATOM 653 N N . ALA A 1 86 ? -11.203 -9.947 3.462 1.00 91.69 86 ALA A N 1
ATOM 654 C CA . ALA A 1 86 ? -11.124 -9.199 4.703 1.00 91.69 86 ALA A CA 1
ATOM 655 C C . ALA A 1 86 ? -11.480 -10.087 5.911 1.00 91.69 86 ALA A C 1
ATOM 657 O O . ALA A 1 86 ? -12.625 -10.522 6.074 1.00 91.69 86 ALA A O 1
ATOM 658 N N . ILE A 1 87 ? -10.493 -10.356 6.770 1.00 93.94 87 ILE A N 1
ATOM 659 C CA . ILE A 1 87 ? -10.606 -11.251 7.932 1.00 93.94 87 ILE A CA 1
ATOM 660 C C . ILE A 1 87 ? -10.137 -10.583 9.233 1.00 93.94 87 ILE A C 1
ATOM 662 O O . ILE A 1 87 ? -9.529 -9.514 9.227 1.00 93.94 87 ILE A O 1
ATOM 666 N N . GLY A 1 88 ? -10.428 -11.218 10.373 1.00 93.50 88 GLY A N 1
ATOM 667 C CA . GLY A 1 88 ? -10.140 -10.662 11.699 1.00 93.50 88 GLY A CA 1
ATOM 668 C C . GLY A 1 88 ? -10.955 -9.395 11.976 1.00 93.50 88 GLY A C 1
ATOM 669 O O . GLY A 1 88 ? -12.111 -9.294 11.565 1.00 93.50 88 GLY A O 1
ATOM 670 N N . GLY A 1 89 ? -10.342 -8.412 12.636 1.00 90.94 89 GLY A N 1
ATOM 671 C CA . GLY A 1 89 ? -10.934 -7.099 12.911 1.00 90.94 89 GLY A CA 1
ATOM 672 C C . GLY A 1 89 ? -11.165 -6.212 11.682 1.00 90.94 89 GLY A C 1
ATOM 673 O O . GLY A 1 89 ? -11.755 -5.146 11.822 1.00 90.94 89 GLY A O 1
ATOM 674 N N . LEU A 1 90 ? -10.747 -6.652 10.488 1.00 92.06 90 LEU A N 1
ATOM 675 C CA . LEU A 1 90 ? -11.066 -6.009 9.209 1.00 92.06 90 LEU A CA 1
ATOM 676 C C . LEU A 1 90 ? -12.251 -6.679 8.489 1.00 92.06 90 LEU A C 1
ATOM 678 O O . LEU A 1 90 ? -12.607 -6.265 7.390 1.00 92.06 90 LEU A O 1
ATOM 682 N N . LYS A 1 91 ? -12.878 -7.718 9.058 1.00 94.50 91 LYS A N 1
ATOM 683 C CA . LYS A 1 91 ? -13.977 -8.436 8.393 1.00 94.50 91 LYS A CA 1
ATOM 684 C C . LYS A 1 91 ? -15.157 -7.506 8.091 1.00 94.50 91 LYS A C 1
ATOM 686 O O . LYS A 1 91 ? -15.780 -6.977 9.003 1.00 94.50 91 LYS A O 1
ATOM 691 N N . GLY A 1 92 ? -15.506 -7.394 6.809 1.00 92.88 92 GLY A N 1
ATOM 692 C CA . GLY A 1 92 ? -16.551 -6.485 6.324 1.00 92.88 92 GLY A CA 1
ATOM 693 C C . GLY A 1 92 ? -16.037 -5.120 5.858 1.00 92.88 92 GLY A C 1
ATOM 694 O O . GLY A 1 92 ? -16.846 -4.322 5.388 1.00 92.88 92 GLY A O 1
ATOM 695 N N . LEU A 1 93 ? -14.722 -4.870 5.929 1.00 92.69 93 LEU A N 1
ATOM 696 C CA . LEU A 1 93 ? -14.084 -3.682 5.365 1.00 92.69 93 LEU A CA 1
ATOM 697 C C . LEU A 1 93 ? -14.463 -3.508 3.890 1.00 92.69 93 LEU A C 1
ATOM 699 O O . LEU A 1 93 ? -14.263 -4.405 3.070 1.00 92.69 93 LEU A O 1
ATOM 703 N N . LYS A 1 94 ? -14.930 -2.307 3.557 1.00 93.62 94 LYS A N 1
ATOM 704 C CA . LYS A 1 94 ? -15.096 -1.818 2.186 1.00 93.62 94 LYS A CA 1
ATOM 705 C C . LYS A 1 94 ? -14.320 -0.522 2.058 1.00 93.62 94 LYS A C 1
ATOM 707 O O . LYS A 1 94 ? -14.358 0.298 2.973 1.00 93.62 94 LYS A O 1
ATOM 712 N N . GLY A 1 95 ? -13.663 -0.286 0.932 1.00 91.19 95 GLY A N 1
ATOM 713 C CA . GLY A 1 95 ? -12.988 0.988 0.728 1.00 91.19 95 GLY A CA 1
ATOM 714 C C . GLY A 1 95 ? -12.217 1.085 -0.572 1.00 91.19 95 GLY A C 1
ATOM 715 O O . GLY A 1 95 ? -12.024 0.103 -1.291 1.00 91.19 95 GLY A O 1
ATOM 716 N N . LYS A 1 96 ? -11.765 2.304 -0.838 1.00 92.06 96 LYS A N 1
ATOM 717 C CA . LYS A 1 96 ? -10.898 2.667 -1.955 1.00 92.06 96 LYS A CA 1
ATOM 718 C C . LYS A 1 96 ? -9.877 3.701 -1.503 1.00 92.06 96 LYS A C 1
ATOM 720 O O . LYS A 1 96 ? -10.018 4.306 -0.447 1.00 92.06 96 LYS A O 1
ATOM 725 N N . GLY A 1 97 ? -8.859 3.943 -2.302 1.00 90.75 97 GLY A N 1
ATOM 726 C CA . GLY A 1 97 ? -7.839 4.927 -1.978 1.00 90.75 97 GLY A CA 1
ATOM 727 C C . GLY A 1 97 ? -6.746 4.922 -3.022 1.00 90.75 97 GLY A C 1
ATOM 728 O O . GLY A 1 97 ? -7.006 4.586 -4.173 1.00 90.75 97 GLY A O 1
ATOM 729 N N . GLY A 1 98 ? -5.531 5.254 -2.611 1.00 89.19 98 GLY A N 1
ATOM 730 C CA . GLY A 1 98 ? -4.377 5.194 -3.489 1.00 89.19 98 GLY A CA 1
ATOM 731 C C . GLY A 1 98 ? -3.147 5.841 -2.879 1.00 89.19 98 GLY A C 1
ATOM 732 O O . GLY A 1 98 ? -3.112 6.184 -1.691 1.00 89.19 98 GLY A O 1
ATOM 733 N N . TYR A 1 99 ? -2.127 6.002 -3.714 1.00 86.88 99 TYR A N 1
ATOM 734 C CA . TYR A 1 99 ? -0.870 6.632 -3.340 1.00 86.88 99 TYR A CA 1
ATOM 735 C C . TYR A 1 99 ? -0.350 7.588 -4.411 1.00 86.88 99 TYR A C 1
ATOM 737 O O . TYR A 1 99 ? -0.586 7.398 -5.606 1.00 86.88 99 TYR A O 1
ATOM 745 N N . LYS A 1 100 ? 0.415 8.596 -3.975 1.00 87.44 100 LYS A N 1
ATOM 746 C CA . LYS A 1 100 ? 1.195 9.476 -4.854 1.00 87.44 100 LYS A CA 1
ATOM 747 C C . LYS A 1 100 ? 2.585 9.703 -4.256 1.00 87.44 100 LYS A C 1
ATOM 749 O O . LYS A 1 100 ? 2.707 10.123 -3.107 1.00 87.44 100 LYS A O 1
ATOM 754 N N . HIS A 1 101 ? 3.621 9.432 -5.044 1.00 83.12 101 HIS A N 1
ATOM 755 C CA . HIS A 1 101 ? 5.024 9.639 -4.690 1.00 83.12 101 HIS A CA 1
ATOM 756 C C . HIS A 1 101 ? 5.736 10.307 -5.872 1.00 83.12 101 HIS A C 1
ATOM 758 O O . HIS A 1 101 ? 5.781 9.752 -6.971 1.00 83.12 101 HIS A O 1
ATOM 764 N N . GLU A 1 102 ? 6.244 11.522 -5.676 1.00 81.56 102 GLU A N 1
ATOM 765 C CA . GLU A 1 102 ? 6.999 12.239 -6.711 1.00 81.56 102 GLU A CA 1
ATOM 766 C C . GLU A 1 102 ? 8.365 11.570 -6.907 1.00 81.56 102 GLU A C 1
ATOM 768 O O . GLU A 1 102 ? 9.000 11.197 -5.927 1.00 81.56 102 GLU A O 1
ATOM 773 N N . ALA A 1 103 ? 8.864 11.430 -8.140 1.00 74.56 103 ALA A N 1
ATOM 774 C CA . ALA A 1 103 ? 10.133 10.725 -8.386 1.00 74.56 103 ALA A CA 1
ATOM 775 C C . ALA A 1 103 ? 11.384 11.485 -7.894 1.00 74.56 103 ALA A C 1
ATOM 777 O O . ALA A 1 103 ? 12.490 10.953 -7.952 1.00 74.56 103 ALA A O 1
ATOM 778 N N . THR A 1 104 ? 11.218 12.727 -7.430 1.00 78.75 104 THR A N 1
ATOM 779 C CA . THR A 1 104 ? 12.245 13.517 -6.733 1.00 78.75 104 THR A CA 1
ATOM 780 C C . THR A 1 104 ? 12.215 13.339 -5.213 1.00 78.75 104 THR A C 1
ATOM 782 O O . THR A 1 104 ? 13.151 13.783 -4.549 1.00 78.75 104 THR A O 1
ATOM 785 N N . ALA A 1 105 ? 11.172 12.713 -4.659 1.00 74.88 105 ALA A N 1
ATOM 786 C CA . ALA A 1 105 ? 11.126 12.341 -3.253 1.00 74.88 105 ALA A CA 1
ATOM 787 C C . ALA A 1 105 ? 12.013 11.113 -3.008 1.00 74.88 105 ALA A C 1
ATOM 789 O O . ALA A 1 105 ? 12.116 10.204 -3.834 1.00 74.88 105 ALA A O 1
ATOM 790 N N . LYS A 1 106 ? 12.657 11.081 -1.848 1.00 72.19 106 LYS A N 1
ATOM 791 C CA . LYS A 1 106 ? 13.453 9.951 -1.383 1.00 72.19 106 LYS A CA 1
ATOM 792 C C . LYS A 1 106 ? 12.573 8.917 -0.684 1.00 72.19 106 LYS A C 1
ATOM 794 O O . LYS A 1 106 ? 11.475 9.207 -0.214 1.00 72.19 106 LYS A O 1
ATOM 799 N N . CYS A 1 107 ? 13.114 7.715 -0.488 1.00 61.72 107 CYS A N 1
ATOM 800 C CA . CYS A 1 107 ? 12.459 6.692 0.335 1.00 61.72 107 CYS A CA 1
ATOM 801 C C . CYS A 1 107 ? 12.275 7.123 1.806 1.00 61.72 107 CYS A C 1
ATOM 803 O O . CYS A 1 107 ? 11.333 6.660 2.445 1.00 61.72 107 CYS A O 1
ATOM 805 N N . GLU A 1 108 ? 13.136 8.007 2.329 1.00 72.75 108 GLU A N 1
ATOM 806 C CA . GLU A 1 108 ? 13.031 8.567 3.688 1.00 72.75 108 GLU A CA 1
ATOM 807 C C . GLU A 1 108 ? 11.950 9.655 3.845 1.00 72.75 108 GLU A C 1
ATOM 809 O O . GLU A 1 108 ? 11.492 9.876 4.963 1.00 72.75 108 GLU A O 1
ATOM 814 N N . ASP A 1 109 ? 11.477 10.263 2.749 1.00 75.62 109 ASP A N 1
ATOM 815 C CA . ASP A 1 109 ? 10.366 11.235 2.765 1.00 75.62 109 ASP A CA 1
ATOM 816 C C . ASP A 1 109 ? 8.989 10.538 2.860 1.00 75.62 109 ASP A C 1
ATOM 818 O O . ASP A 1 109 ? 7.966 11.163 3.150 1.00 75.62 109 ASP A O 1
ATOM 822 N N . GLY A 1 110 ? 8.961 9.225 2.605 1.00 71.50 110 GLY A N 1
ATOM 823 C CA . GLY A 1 110 ? 7.761 8.395 2.589 1.00 71.50 110 GLY A CA 1
ATOM 824 C C . GLY A 1 110 ? 6.875 8.585 1.351 1.00 71.50 110 GLY A C 1
ATOM 825 O O . GLY A 1 110 ? 7.133 9.366 0.435 1.00 71.50 110 GLY A O 1
ATOM 826 N N . THR A 1 111 ? 5.791 7.813 1.294 1.00 81.44 111 THR A N 1
ATOM 827 C CA . THR A 1 111 ? 4.728 7.962 0.294 1.00 81.44 111 THR A CA 1
ATOM 828 C C . THR A 1 111 ? 3.425 8.357 0.971 1.00 81.44 111 THR A C 1
ATOM 830 O O . THR A 1 111 ? 2.949 7.646 1.856 1.00 81.44 111 THR A O 1
ATOM 833 N N . SER A 1 112 ? 2.827 9.460 0.514 1.00 80.50 112 SER A N 1
ATOM 834 C CA . SER A 1 112 ? 1.494 9.890 0.944 1.00 80.50 112 SER A CA 1
ATOM 835 C C . SER A 1 112 ? 0.417 8.969 0.381 1.00 80.50 112 SER A C 1
ATOM 837 O O . SER A 1 112 ? 0.347 8.762 -0.835 1.00 80.50 112 SER A O 1
ATOM 839 N N . VAL A 1 113 ? -0.450 8.462 1.261 1.00 85.44 113 VAL A N 1
ATOM 840 C CA . VAL A 1 113 ? -1.617 7.655 0.881 1.00 85.44 113 VAL A CA 1
ATOM 841 C C . VAL A 1 113 ? -2.910 8.205 1.460 1.00 85.44 113 VAL A C 1
ATOM 843 O O . VAL A 1 113 ? -2.921 8.808 2.537 1.00 85.44 113 VAL A O 1
ATOM 846 N N . TRP A 1 114 ? -4.002 7.962 0.740 1.00 86.62 114 TRP A N 1
ATOM 847 C CA . TRP A 1 114 ? -5.371 8.223 1.179 1.00 86.62 114 TRP A CA 1
ATOM 848 C C . TRP A 1 114 ? -6.175 6.921 1.163 1.00 86.62 114 TRP A C 1
ATOM 850 O O . TRP A 1 114 ? -5.929 6.039 0.336 1.00 86.62 114 TRP A O 1
ATOM 860 N N . PHE A 1 115 ? -7.136 6.799 2.075 1.00 88.44 115 PHE A N 1
ATOM 861 C CA . PHE A 1 115 ? -8.057 5.666 2.120 1.00 88.44 115 PHE A CA 1
ATOM 862 C C . PHE A 1 115 ? -9.434 6.115 2.627 1.00 88.44 115 PHE A C 1
ATOM 864 O O . PHE A 1 115 ? -9.554 6.599 3.753 1.00 88.44 115 PHE A O 1
ATOM 871 N N . ASP A 1 116 ? -10.447 5.956 1.775 1.00 89.69 116 ASP A N 1
ATOM 872 C CA . ASP A 1 116 ? -11.861 6.230 2.031 1.00 89.69 116 ASP A CA 1
ATOM 873 C C . ASP A 1 116 ? -12.592 4.899 2.233 1.00 89.69 116 ASP A C 1
ATOM 875 O O . ASP A 1 116 ? -12.590 4.047 1.337 1.00 89.69 116 ASP A O 1
ATOM 879 N N . TYR A 1 117 ? -13.207 4.692 3.398 1.00 90.88 117 TYR A N 1
ATOM 880 C CA . TYR A 1 117 ? -13.646 3.358 3.806 1.00 90.88 117 TYR A CA 1
ATOM 881 C C . TYR A 1 117 ? -14.872 3.327 4.729 1.00 90.88 117 TYR A C 1
ATOM 883 O O . TYR A 1 117 ? -15.259 4.324 5.341 1.00 90.88 117 TYR A O 1
ATOM 891 N N . THR A 1 118 ? -15.466 2.139 4.841 1.00 90.12 118 THR A N 1
ATOM 892 C CA . THR A 1 118 ? -16.46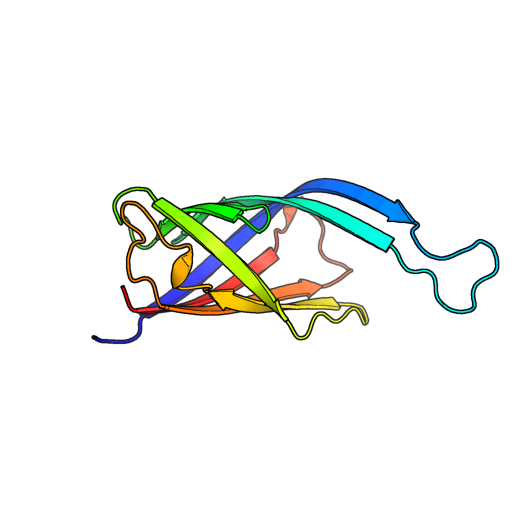6 1.765 5.848 1.00 90.12 118 THR A CA 1
ATOM 893 C C . THR A 1 118 ? -16.091 0.420 6.462 1.00 90.12 118 THR A C 1
ATOM 895 O O . THR A 1 118 ? -15.689 -0.493 5.736 1.00 90.12 118 THR A O 1
ATOM 898 N N . LEU A 1 119 ? -16.258 0.304 7.777 1.00 82.62 119 LEU A N 1
ATOM 899 C CA . LEU A 1 119 ? -16.056 -0.890 8.600 1.00 82.62 119 LEU A CA 1
ATOM 900 C C . LEU A 1 119 ? -17.169 -0.915 9.661 1.00 82.62 119 LEU A C 1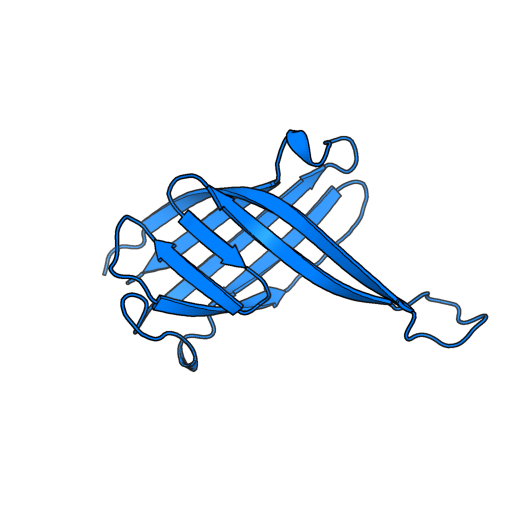
ATOM 902 O O . LEU A 1 119 ? -17.487 0.194 10.155 1.00 82.62 119 LEU A O 1
#